Protein AF-A0AAD3HIZ0-F1 (afdb_monomer_lite)

Secondary structure (DSSP, 8-state):
------------S----HHHHHHHHH---EEEEEEEETTEEEEEEEEEPP---TTS--SSS-SSGGGTTTEEEE--TT--S-EEEETTEEEEEE-TT-S-HHHHHHHHHHHHHTTTSTTS--TTHHHH---TTHHHHHHTT----------

Radius of gyration: 23.03 Å; chains: 1; bounding box: 46×40×64 Å

Organism: NCBI:txid47775

pLDDT: mean 82.26, std 17.82, range [30.34, 98.25]

Foldseek 3Di:
DDPPPPDPPPPPDDPDDPVNVVCVQQDWDWDFDFDDDPNDTDTHDTDIDDGDCVVPDDPPPDPPCCVVFVKDWDDDPPQPFIKIDGPVDPPDIDTPPSDDPVRVVVVVCCVLAPCLAPPHDDPCCVPPNGDHPNVVCVVVVHDDPPPPPDD

InterPro domains:
  IPR004574 Alkylated DNA repair protein AlkB [PTHR16557] (11-146)

Sequence (151 aa):
MDYTKEVDAEDGVHARTAFRDAEKKYQLHRERKMKMKGGKLRPGKMITRPTDMSDVLDIQSTSDVAMRVGLTRHDVQGYEGPVYTFAAHPGLVFLPGALSSTQQQQLTAASLVDFPNPPARTNHELQYGPLPGLWRAAQAGLKLNWDRRDD

Structure (mmCIF, N/CA/C/O backbone):
data_AF-A0AAD3HIZ0-F1
#
_entry.id   AF-A0AAD3HIZ0-F1
#
loop_
_atom_site.group_PDB
_atom_site.id
_atom_site.type_symbol
_atom_site.label_atom_id
_atom_site.label_alt_id
_atom_site.label_comp_id
_atom_site.label_asym_id
_atom_site.label_entity_id
_atom_site.label_seq_id
_atom_site.pdbx_PDB_ins_code
_atom_site.Cartn_x
_atom_site.Cartn_y
_atom_site.Cartn_z
_atom_site.occupancy
_atom_site.B_iso_or_equiv
_atom_site.auth_seq_id
_atom_site.auth_comp_id
_atom_site.auth_asym_id
_atom_site.auth_atom_id
_atom_site.pdbx_PDB_model_num
ATOM 1 N N . MET A 1 1 ? 18.185 18.472 33.084 1.00 33.09 1 MET A N 1
ATOM 2 C CA . MET A 1 1 ? 18.477 17.029 33.183 1.00 33.09 1 MET A CA 1
ATOM 3 C C . MET A 1 1 ? 17.740 16.375 32.031 1.00 33.09 1 MET A C 1
ATOM 5 O O . MET A 1 1 ? 16.557 16.077 32.150 1.00 33.09 1 MET A O 1
ATOM 9 N N . ASP A 1 2 ? 18.398 16.322 30.877 1.00 32.06 2 ASP A N 1
ATOM 10 C CA . ASP A 1 2 ? 17.862 15.661 29.692 1.00 32.06 2 ASP A CA 1
ATOM 11 C C . ASP A 1 2 ? 17.978 14.156 29.902 1.00 32.06 2 ASP A C 1
ATOM 13 O O . ASP A 1 2 ? 19.071 13.608 29.996 1.00 32.06 2 ASP A O 1
ATOM 17 N N . TYR A 1 3 ? 16.831 13.502 30.045 1.00 30.34 3 TYR A N 1
ATOM 18 C CA . TYR A 1 3 ? 16.741 12.050 30.066 1.00 30.34 3 TYR A CA 1
ATOM 19 C C . TYR A 1 3 ? 16.655 11.596 28.606 1.00 30.34 3 TYR A C 1
ATOM 21 O O . TYR A 1 3 ? 15.572 11.372 28.062 1.00 30.34 3 TYR A O 1
ATOM 29 N N . THR A 1 4 ? 17.801 11.548 27.928 1.00 36.47 4 THR A N 1
ATOM 30 C CA . THR A 1 4 ? 17.942 10.787 26.686 1.00 36.47 4 THR A CA 1
ATOM 31 C C . THR A 1 4 ? 17.721 9.327 27.037 1.00 36.47 4 THR A C 1
ATOM 33 O O . THR A 1 4 ? 18.589 8.684 27.618 1.00 36.47 4 THR A O 1
ATOM 36 N N . LYS A 1 5 ? 16.520 8.827 26.735 1.00 35.22 5 LYS A N 1
ATOM 37 C CA . LYS A 1 5 ? 16.252 7.395 26.724 1.00 35.22 5 LYS A CA 1
ATOM 38 C C . LYS A 1 5 ? 17.230 6.784 25.724 1.00 35.22 5 LYS A C 1
ATOM 40 O O . LYS A 1 5 ? 17.200 7.149 24.547 1.00 35.22 5 LYS A O 1
ATOM 45 N N . GLU A 1 6 ? 18.122 5.956 26.249 1.00 32.97 6 GLU A N 1
ATOM 46 C CA . GLU A 1 6 ? 19.066 5.149 25.494 1.00 32.97 6 GLU A CA 1
ATOM 47 C C . GLU A 1 6 ? 18.328 4.497 24.326 1.00 32.97 6 GLU A C 1
ATOM 49 O O . GLU A 1 6 ? 17.239 3.939 24.473 1.00 32.97 6 GLU A O 1
ATOM 54 N N . VAL A 1 7 ? 18.898 4.691 23.142 1.00 39.88 7 VAL A N 1
ATOM 55 C CA . VAL A 1 7 ? 18.538 3.980 21.922 1.00 39.88 7 VAL A CA 1
ATOM 56 C C . VAL A 1 7 ? 18.632 2.500 22.260 1.00 39.88 7 VAL A C 1
ATOM 58 O O . VAL A 1 7 ? 19.702 2.060 22.675 1.00 39.88 7 VAL A O 1
ATOM 61 N N . ASP A 1 8 ? 17.520 1.776 22.136 1.00 37.22 8 ASP A N 1
ATOM 62 C CA . ASP A 1 8 ? 17.465 0.336 22.364 1.00 37.22 8 ASP A CA 1
ATOM 63 C C . ASP A 1 8 ? 18.572 -0.329 21.530 1.00 37.22 8 ASP A C 1
ATOM 65 O O . ASP A 1 8 ? 18.487 -0.445 20.305 1.00 37.22 8 ASP A O 1
ATOM 69 N N . ALA A 1 9 ? 19.657 -0.702 22.209 1.00 39.78 9 ALA A N 1
ATOM 70 C CA . ALA A 1 9 ? 20.773 -1.453 21.667 1.00 39.78 9 ALA A CA 1
ATOM 71 C C . ALA A 1 9 ? 20.366 -2.929 21.574 1.00 39.78 9 ALA A C 1
ATOM 73 O O . ALA A 1 9 ? 20.932 -3.792 22.233 1.00 39.78 9 ALA A O 1
ATOM 74 N N . GLU A 1 10 ? 19.365 -3.210 20.744 1.00 41.38 10 GLU A N 1
ATOM 75 C CA . GLU A 1 10 ? 19.062 -4.552 20.244 1.00 41.38 10 GLU A CA 1
ATOM 76 C C . GLU A 1 10 ? 19.517 -4.679 18.779 1.00 41.38 10 GLU A C 1
ATOM 78 O O . GLU A 1 10 ? 18.834 -5.245 17.929 1.00 41.38 10 GLU A O 1
ATOM 83 N N . ASP A 1 11 ? 20.717 -4.182 18.455 1.00 44.84 11 ASP A N 1
ATOM 84 C CA . ASP A 1 11 ? 21.452 -4.619 17.257 1.00 44.84 11 ASP A CA 1
ATOM 85 C C . ASP A 1 11 ? 22.060 -6.014 17.538 1.00 44.84 11 ASP A C 1
ATOM 87 O O . ASP A 1 11 ? 23.270 -6.231 17.588 1.00 44.84 11 ASP A O 1
ATOM 91 N N . GLY A 1 12 ? 21.178 -6.986 17.779 1.00 44.19 12 GLY A N 1
ATOM 92 C CA . GLY A 1 12 ? 21.514 -8.392 17.949 1.00 44.19 12 GLY A CA 1
ATOM 93 C C . GLY A 1 12 ? 21.763 -9.066 16.600 1.00 44.19 12 GLY A C 1
ATOM 94 O O . GLY A 1 12 ? 20.831 -9.356 15.857 1.00 44.19 12 GLY A O 1
ATOM 95 N N . VAL A 1 13 ? 23.041 -9.309 16.295 1.00 48.69 13 VAL A N 1
ATOM 96 C CA . VAL A 1 13 ? 23.580 -10.441 15.505 1.00 48.69 13 VAL A CA 1
ATOM 97 C C . VAL A 1 13 ? 22.790 -10.837 14.252 1.00 48.69 13 VAL A C 1
ATOM 99 O O . VAL A 1 13 ? 22.460 -11.996 14.012 1.00 48.69 13 VAL A O 1
ATOM 102 N N . HIS A 1 14 ? 22.545 -9.881 13.374 1.00 56.84 14 HIS A N 1
ATOM 103 C CA . HIS A 1 14 ? 22.177 -10.191 12.005 1.00 56.84 14 HIS A CA 1
ATOM 104 C C . HIS A 1 14 ? 22.976 -9.278 11.089 1.00 56.84 14 HIS A C 1
ATOM 106 O O . HIS A 1 14 ? 22.902 -8.056 11.220 1.00 56.84 14 HIS A O 1
ATOM 112 N N . ALA A 1 15 ? 23.762 -9.870 10.188 1.00 62.56 15 ALA A N 1
ATOM 113 C CA . ALA A 1 15 ? 24.567 -9.128 9.227 1.00 62.56 15 ALA A CA 1
ATOM 114 C C . ALA A 1 15 ? 23.712 -8.039 8.559 1.00 62.56 15 ALA A C 1
ATOM 116 O O . ALA A 1 15 ? 22.617 -8.321 8.062 1.00 62.56 15 ALA A O 1
ATOM 117 N N . ARG A 1 16 ? 24.184 -6.788 8.596 1.00 75.06 16 ARG A N 1
ATOM 118 C CA . ARG A 1 16 ? 23.508 -5.668 7.937 1.00 75.06 16 ARG A CA 1
ATOM 119 C C . ARG A 1 16 ? 23.487 -5.957 6.442 1.00 75.06 16 ARG A C 1
ATOM 121 O O . ARG A 1 16 ? 24.526 -5.957 5.790 1.00 75.06 16 ARG A O 1
ATOM 128 N N . THR A 1 17 ? 22.313 -6.294 5.925 1.00 91.38 17 THR A N 1
ATOM 129 C CA . THR A 1 17 ? 22.099 -6.469 4.491 1.00 91.38 17 THR A CA 1
ATOM 130 C C . THR A 1 17 ? 21.632 -5.147 3.903 1.00 91.38 17 THR A C 1
ATOM 132 O O . THR A 1 17 ? 20.936 -4.382 4.573 1.00 91.38 17 THR A O 1
ATOM 135 N N . ALA A 1 18 ? 21.932 -4.912 2.624 1.00 90.75 18 ALA A N 1
ATOM 136 C CA . ALA A 1 18 ? 21.404 -3.756 1.897 1.00 90.75 18 ALA A CA 1
ATOM 137 C C . ALA A 1 18 ? 19.868 -3.661 2.000 1.00 90.75 18 ALA A C 1
ATOM 139 O O . ALA A 1 18 ? 19.316 -2.568 2.093 1.00 90.75 18 ALA A O 1
ATOM 140 N N . PHE A 1 19 ? 19.181 -4.810 2.063 1.00 92.56 19 PHE A N 1
ATOM 141 C CA . PHE A 1 19 ? 17.739 -4.871 2.297 1.00 92.56 19 PHE A CA 1
ATOM 142 C C . PHE A 1 19 ? 17.341 -4.308 3.667 1.00 92.56 19 PHE A C 1
ATOM 144 O O . PHE A 1 19 ? 16.448 -3.472 3.737 1.00 92.56 19 PHE A O 1
ATOM 151 N N . ARG A 1 20 ? 18.010 -4.719 4.754 1.00 91.75 20 ARG A N 1
ATOM 152 C CA . ARG A 1 20 ? 17.709 -4.222 6.109 1.00 91.75 20 ARG A CA 1
ATOM 153 C C . ARG A 1 20 ? 17.994 -2.735 6.256 1.00 91.75 20 ARG A C 1
ATOM 155 O O . ARG A 1 20 ? 17.246 -2.040 6.935 1.00 91.75 20 ARG A O 1
ATOM 162 N N . ASP A 1 21 ? 19.062 -2.243 5.634 1.00 92.38 21 ASP A N 1
ATOM 163 C CA . ASP A 1 21 ? 19.355 -0.811 5.646 1.00 92.38 21 ASP A CA 1
ATOM 164 C C . ASP A 1 21 ? 18.271 -0.020 4.885 1.00 92.38 21 ASP A C 1
ATOM 166 O O . ASP A 1 21 ? 17.823 1.017 5.374 1.00 92.38 21 ASP A O 1
ATOM 170 N N . ALA A 1 22 ? 17.780 -0.533 3.747 1.00 93.00 22 ALA A N 1
ATOM 171 C CA . AL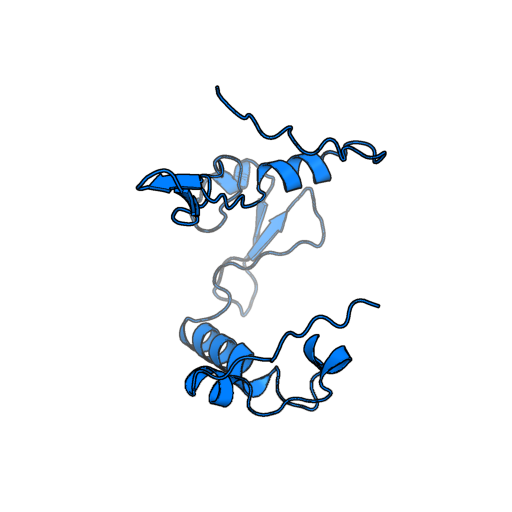A A 1 22 ? 16.664 0.070 3.013 1.00 93.00 22 ALA A CA 1
ATOM 172 C C . ALA A 1 22 ? 15.338 0.014 3.797 1.00 93.00 22 ALA A C 1
ATOM 174 O O . ALA A 1 22 ? 14.641 1.022 3.891 1.00 93.00 22 ALA A O 1
ATOM 175 N N . GLU A 1 23 ? 15.008 -1.127 4.407 1.00 92.81 23 GLU A N 1
ATOM 176 C CA . GLU A 1 23 ? 13.833 -1.284 5.273 1.00 92.81 23 GLU A CA 1
ATOM 177 C C . GLU A 1 23 ? 13.866 -0.276 6.431 1.00 92.81 23 GLU A C 1
ATOM 179 O O . GLU A 1 23 ? 12.910 0.480 6.612 1.00 92.81 23 GLU A O 1
ATOM 184 N N . LYS A 1 24 ? 14.990 -0.198 7.163 1.00 90.88 24 LYS A N 1
ATOM 185 C CA . LYS A 1 24 ? 15.177 0.768 8.258 1.00 90.88 24 LYS A CA 1
ATOM 186 C C . LYS A 1 24 ? 15.064 2.215 7.763 1.00 90.88 24 LYS A C 1
ATOM 188 O O . LYS A 1 24 ? 14.449 3.031 8.442 1.00 90.88 24 LYS A O 1
ATOM 193 N N . LYS A 1 25 ? 15.620 2.546 6.588 1.00 92.56 25 LYS A N 1
ATOM 194 C CA . LYS A 1 25 ? 15.555 3.901 6.007 1.00 92.56 25 LYS A CA 1
ATOM 195 C C . LYS A 1 25 ? 14.116 4.372 5.778 1.00 92.56 25 LYS A C 1
ATOM 197 O O . LYS A 1 25 ? 13.815 5.531 6.058 1.00 92.56 25 LYS A O 1
ATOM 202 N N . TYR A 1 26 ? 13.242 3.497 5.281 1.00 94.12 26 TYR A N 1
ATOM 203 C CA . TYR A 1 26 ? 11.863 3.856 4.925 1.00 94.12 26 TYR A CA 1
ATOM 204 C C . TYR A 1 26 ? 10.826 3.507 6.004 1.00 94.12 26 TYR A C 1
ATOM 206 O O . TYR A 1 26 ? 9.630 3.734 5.808 1.00 94.12 26 TYR A O 1
ATOM 214 N N . GLN A 1 27 ? 11.255 2.985 7.157 1.00 92.56 27 GLN A N 1
ATOM 215 C CA . GLN A 1 27 ? 10.355 2.634 8.248 1.00 92.56 27 GLN A CA 1
ATOM 216 C C . GLN A 1 27 ? 9.640 3.873 8.812 1.00 92.56 27 GLN A C 1
ATOM 218 O O . GLN A 1 27 ? 10.232 4.923 9.076 1.00 92.56 27 GLN A O 1
ATOM 223 N N . LEU A 1 28 ? 8.330 3.746 9.036 1.00 92.38 28 LEU A N 1
ATOM 224 C CA . LEU A 1 28 ? 7.526 4.821 9.606 1.00 92.38 28 LEU A CA 1
ATOM 225 C C . LEU A 1 28 ? 7.692 4.875 11.129 1.00 92.38 28 LEU A C 1
ATOM 227 O O . LEU A 1 28 ? 7.162 4.032 11.856 1.00 92.38 28 LEU A O 1
ATOM 231 N N . HIS A 1 29 ? 8.362 5.910 11.634 1.00 88.69 29 HIS A N 1
ATOM 232 C CA . HIS A 1 29 ? 8.535 6.099 13.075 1.00 88.69 29 HIS A CA 1
ATOM 233 C C . HIS A 1 29 ? 7.454 7.009 13.659 1.00 88.69 29 HIS A C 1
ATOM 235 O O . HIS A 1 29 ? 7.284 8.159 13.247 1.00 88.69 29 HIS A O 1
ATOM 241 N N . ARG A 1 30 ? 6.738 6.508 14.670 1.00 89.88 30 ARG A N 1
ATOM 242 C CA . ARG A 1 30 ? 5.760 7.286 15.440 1.00 89.88 30 ARG A CA 1
ATOM 243 C C . ARG A 1 30 ? 6.265 7.473 16.859 1.00 89.88 30 ARG A C 1
ATOM 245 O O . ARG A 1 30 ? 6.489 6.505 17.576 1.00 89.88 30 ARG A O 1
ATOM 252 N N . GLU A 1 31 ? 6.402 8.723 17.275 1.00 89.38 31 GLU A N 1
ATOM 253 C CA . GLU A 1 31 ? 6.917 9.094 18.589 1.00 89.38 31 GLU A CA 1
ATOM 254 C C . GLU A 1 31 ? 5.871 9.875 19.388 1.00 89.38 31 GLU A C 1
ATOM 256 O O . GLU A 1 31 ? 5.102 10.681 18.859 1.00 89.38 31 GLU A O 1
ATOM 261 N N . ARG A 1 32 ? 5.831 9.644 20.701 1.00 87.50 32 ARG A N 1
ATOM 262 C CA . ARG A 1 32 ? 5.082 10.487 21.636 1.00 87.50 32 ARG A CA 1
ATOM 263 C C . ARG A 1 32 ? 6.073 11.343 22.400 1.00 87.50 32 ARG A C 1
ATOM 265 O O . ARG A 1 32 ? 6.804 10.842 23.247 1.00 87.50 32 ARG A O 1
ATOM 272 N N . LYS A 1 33 ? 6.059 12.651 22.145 1.00 82.25 33 LYS A N 1
ATOM 273 C CA . LYS A 1 33 ? 6.814 13.594 22.975 1.00 82.25 33 LYS A CA 1
ATOM 274 C C . LYS A 1 33 ? 6.116 13.719 24.322 1.00 82.25 33 LYS A C 1
ATOM 276 O O . LYS A 1 33 ? 4.985 14.204 24.393 1.00 82.25 33 LYS A O 1
ATOM 281 N N . MET A 1 34 ? 6.769 13.257 25.380 1.00 85.69 34 MET A N 1
ATOM 282 C CA . MET A 1 34 ? 6.288 13.459 26.742 1.00 85.69 34 MET A CA 1
ATOM 283 C C . MET A 1 34 ? 6.390 14.948 27.083 1.00 85.69 34 MET A C 1
ATOM 285 O O . MET A 1 34 ? 7.379 15.601 26.761 1.00 85.69 34 MET A O 1
ATOM 289 N N . LYS A 1 35 ? 5.349 15.507 27.699 1.00 80.94 35 LYS A N 1
ATOM 290 C CA . LYS A 1 35 ? 5.309 16.912 28.114 1.00 80.94 35 LYS A CA 1
ATOM 291 C C . LYS A 1 35 ? 5.032 16.987 29.608 1.00 80.94 35 LYS A C 1
ATOM 293 O O . LYS A 1 35 ? 4.097 16.358 30.100 1.00 80.94 35 LYS A O 1
ATOM 298 N N . MET A 1 36 ? 5.813 17.785 30.324 1.00 82.44 36 MET A N 1
ATOM 299 C CA . MET A 1 36 ? 5.491 18.174 31.696 1.00 82.44 36 MET A CA 1
ATOM 300 C C . MET A 1 36 ? 4.301 19.139 31.672 1.00 82.44 36 MET A C 1
ATOM 302 O O . MET A 1 36 ? 4.365 20.192 31.041 1.00 82.44 36 MET A O 1
ATOM 306 N N . LYS A 1 37 ? 3.204 18.790 32.352 1.00 76.62 37 LYS A N 1
ATOM 307 C CA . LYS A 1 37 ? 2.071 19.698 32.584 1.00 76.62 37 LYS A CA 1
ATOM 308 C C . LYS A 1 37 ? 1.666 19.618 34.052 1.00 76.62 37 LYS A C 1
ATOM 310 O O . LYS A 1 37 ? 1.165 18.586 34.495 1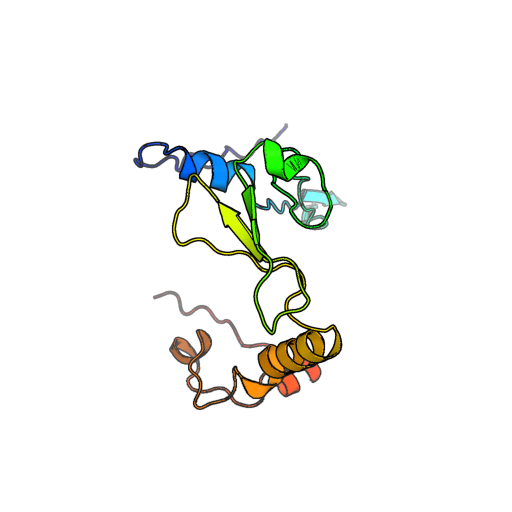.00 76.62 37 LYS A O 1
ATOM 315 N N . GLY A 1 38 ? 1.892 20.705 34.792 1.00 79.62 38 GLY A N 1
ATOM 316 C CA . GLY A 1 38 ? 1.604 20.781 36.229 1.00 79.62 38 GLY A CA 1
ATOM 317 C C . GLY A 1 38 ? 2.432 19.797 37.063 1.00 79.62 38 GLY A C 1
ATOM 318 O O . GLY A 1 38 ? 1.872 19.083 37.886 1.00 79.62 38 GLY A O 1
ATOM 319 N N . GLY A 1 39 ? 3.734 19.675 36.779 1.00 87.06 39 GLY A N 1
ATOM 320 C CA . GLY A 1 39 ? 4.655 18.788 37.510 1.00 87.06 39 GLY A CA 1
ATOM 321 C C . GLY A 1 39 ? 4.494 17.287 37.235 1.00 87.06 39 GLY A C 1
ATOM 322 O O . GLY A 1 39 ? 5.261 16.489 37.760 1.00 87.06 39 GLY A O 1
ATOM 323 N N . LYS A 1 40 ? 3.525 16.884 36.401 1.00 85.75 40 LYS A N 1
ATOM 324 C CA . LYS A 1 40 ? 3.339 15.491 35.973 1.00 85.75 40 LYS A CA 1
ATOM 325 C C . LYS A 1 40 ? 3.718 15.321 34.509 1.00 85.75 40 LYS A C 1
ATOM 327 O O . LYS A 1 40 ? 3.304 16.110 33.652 1.00 85.75 40 LYS A O 1
ATOM 332 N N . LEU A 1 41 ? 4.460 14.255 34.223 1.00 85.06 41 LEU A N 1
ATOM 333 C CA . LEU A 1 41 ? 4.781 13.844 32.865 1.00 85.06 41 LEU A CA 1
ATOM 334 C C . LEU A 1 41 ? 3.516 13.285 32.206 1.00 85.06 41 LEU A C 1
ATOM 336 O O . LEU A 1 41 ? 2.923 12.325 32.694 1.00 85.06 41 LEU A O 1
ATOM 340 N N . ARG A 1 42 ? 3.072 13.903 31.112 1.00 83.19 42 ARG A N 1
ATOM 341 C CA . ARG A 1 42 ? 1.920 13.442 30.335 1.00 83.19 42 ARG A CA 1
ATOM 342 C C . ARG A 1 42 ? 2.350 13.092 28.914 1.00 83.19 42 ARG A C 1
ATOM 344 O O . ARG A 1 42 ? 3.141 13.834 28.324 1.00 83.19 42 ARG A O 1
ATOM 351 N N . PRO A 1 43 ? 1.817 12.010 28.329 1.00 81.12 43 PRO A N 1
ATOM 352 C CA . PRO A 1 43 ? 2.056 11.709 26.928 1.00 81.12 43 PRO A CA 1
ATOM 353 C C . PRO A 1 43 ? 1.441 12.804 26.056 1.00 81.12 43 PRO A C 1
ATOM 355 O O . PRO A 1 43 ? 0.253 13.109 26.156 1.00 81.12 43 PRO A O 1
ATOM 358 N N . GLY A 1 44 ? 2.268 13.425 25.218 1.00 83.56 44 GLY A N 1
ATOM 359 C CA . GLY A 1 44 ? 1.802 14.340 24.187 1.00 83.56 44 GLY A CA 1
ATOM 360 C C . GLY A 1 44 ? 1.155 13.604 23.013 1.00 83.56 44 GLY A C 1
ATOM 361 O O . GLY A 1 44 ? 1.021 12.378 22.998 1.00 83.56 44 GLY A O 1
ATOM 362 N N . LYS A 1 45 ? 0.767 14.380 21.995 1.00 85.69 45 LYS A N 1
ATOM 363 C CA . LYS A 1 45 ? 0.247 13.840 20.736 1.00 85.69 45 LYS A CA 1
ATOM 364 C C . LYS A 1 45 ? 1.295 12.920 20.105 1.00 85.69 45 LYS A C 1
ATOM 366 O O . LYS A 1 45 ? 2.484 13.233 20.109 1.00 85.69 45 LYS A O 1
ATOM 371 N N . MET A 1 46 ? 0.834 11.802 19.557 1.00 87.94 46 MET A N 1
ATOM 372 C CA . MET A 1 46 ? 1.658 10.937 18.723 1.00 87.94 46 MET A CA 1
ATOM 373 C C . MET A 1 46 ? 1.946 11.654 17.402 1.00 87.94 46 MET A C 1
ATOM 375 O O . MET A 1 46 ? 1.016 12.072 16.710 1.00 87.94 46 MET A O 1
ATOM 379 N N . ILE A 1 47 ? 3.224 11.826 17.090 1.00 89.44 47 ILE A N 1
ATOM 380 C CA . ILE A 1 47 ? 3.718 12.507 15.896 1.00 89.44 47 ILE A CA 1
ATOM 381 C C . ILE A 1 47 ? 4.431 11.466 15.042 1.00 89.44 47 ILE A C 1
ATOM 383 O O . ILE A 1 47 ? 5.173 10.633 15.556 1.00 89.44 47 ILE A O 1
ATOM 387 N N . THR A 1 48 ? 4.182 11.507 13.742 1.00 91.31 48 THR A N 1
ATOM 388 C CA . THR A 1 48 ? 4.923 10.713 12.766 1.00 91.31 48 THR A CA 1
ATOM 389 C C . THR A 1 48 ? 6.154 11.505 12.351 1.00 91.31 48 THR A C 1
ATOM 391 O O . THR A 1 48 ? 6.028 12.660 11.939 1.00 91.31 48 THR A O 1
ATOM 394 N N . ARG A 1 49 ? 7.337 10.913 12.500 1.00 89.81 49 ARG A N 1
ATOM 395 C CA . ARG A 1 49 ? 8.584 11.504 12.017 1.00 89.81 49 ARG A CA 1
ATOM 396 C C . ARG A 1 49 ? 8.544 11.552 10.482 1.00 89.81 49 ARG A C 1
ATOM 398 O O . ARG A 1 49 ? 8.138 10.557 9.886 1.00 89.81 49 ARG A O 1
ATOM 405 N N . PRO A 1 50 ? 8.940 12.665 9.844 1.00 90.75 50 PRO A N 1
ATOM 406 C CA . PRO A 1 50 ? 9.095 12.700 8.396 1.00 90.75 50 PRO A CA 1
ATOM 407 C C . PRO A 1 50 ? 10.128 11.666 7.935 1.00 90.75 50 PRO A C 1
ATOM 409 O O . PRO A 1 50 ? 11.198 11.562 8.535 1.00 90.75 50 PRO A O 1
ATOM 412 N N . THR A 1 51 ? 9.805 10.935 6.872 1.00 92.94 51 THR A N 1
ATOM 413 C CA . THR A 1 51 ? 10.702 9.977 6.217 1.00 92.94 51 THR A CA 1
ATOM 414 C C . THR A 1 51 ? 11.068 10.533 4.849 1.00 92.94 51 THR A C 1
ATOM 416 O O . THR A 1 51 ? 10.191 10.997 4.118 1.00 92.94 51 THR A O 1
ATOM 419 N N . ASP A 1 52 ? 12.356 10.510 4.513 1.00 90.94 52 ASP A N 1
ATOM 420 C CA . ASP A 1 52 ? 12.823 10.913 3.191 1.00 90.94 52 ASP A CA 1
ATOM 421 C C . ASP A 1 52 ? 12.444 9.848 2.150 1.00 90.94 52 ASP A C 1
ATOM 423 O O . ASP A 1 52 ? 12.793 8.676 2.289 1.00 90.94 52 ASP A O 1
ATOM 427 N N . MET A 1 53 ? 11.708 10.269 1.122 1.00 91.38 53 MET A N 1
ATOM 428 C CA . MET A 1 53 ? 11.232 9.426 0.021 1.00 91.38 53 MET A CA 1
ATOM 429 C C . MET A 1 53 ? 11.838 9.843 -1.326 1.00 91.38 53 MET A C 1
ATOM 431 O O . MET A 1 53 ? 11.365 9.398 -2.364 1.00 91.38 53 MET A O 1
ATOM 435 N N . SER A 1 54 ? 12.863 10.700 -1.332 1.00 89.25 54 SER A N 1
ATOM 436 C CA . SER A 1 54 ? 13.485 11.222 -2.561 1.00 89.25 54 SER A CA 1
ATOM 437 C C . SER A 1 54 ? 14.058 10.134 -3.477 1.00 89.25 54 SER A C 1
ATOM 439 O O . SER A 1 54 ? 14.021 10.275 -4.697 1.00 89.25 54 SER A O 1
ATOM 441 N N . ASP A 1 55 ? 14.523 9.030 -2.892 1.00 88.00 55 ASP A N 1
ATOM 442 C CA . ASP A 1 55 ? 15.048 7.865 -3.613 1.00 88.00 55 ASP A CA 1
ATOM 443 C C . ASP A 1 55 ? 13.963 6.830 -3.978 1.00 88.00 55 ASP A C 1
ATOM 445 O O . ASP A 1 55 ? 14.268 5.796 -4.577 1.00 88.00 55 ASP A O 1
ATOM 449 N N . VAL A 1 56 ? 12.698 7.057 -3.599 1.00 88.62 56 VAL A N 1
ATOM 450 C CA . VAL A 1 56 ? 11.592 6.157 -3.946 1.00 88.62 56 VAL A CA 1
ATOM 451 C C . VAL A 1 56 ? 11.207 6.374 -5.402 1.00 88.62 56 VAL A C 1
ATOM 453 O O . VAL A 1 56 ? 10.910 7.484 -5.840 1.00 88.62 56 VAL A O 1
ATOM 456 N N . LEU A 1 57 ? 11.179 5.278 -6.153 1.00 86.25 57 LEU A N 1
ATOM 457 C CA . LEU A 1 57 ? 10.716 5.273 -7.529 1.00 86.25 57 LEU A CA 1
ATOM 458 C C . LEU A 1 57 ? 9.197 5.487 -7.583 1.00 86.25 57 LEU A C 1
ATOM 460 O O . LEU A 1 57 ? 8.432 4.602 -7.202 1.00 86.25 57 LEU A O 1
ATOM 464 N N . ASP A 1 58 ? 8.771 6.626 -8.125 1.00 85.62 58 ASP A N 1
ATOM 465 C CA . ASP A 1 58 ? 7.372 6.895 -8.449 1.00 85.62 58 ASP A CA 1
ATOM 466 C C . ASP A 1 58 ? 7.121 6.760 -9.959 1.00 85.62 58 ASP A C 1
ATOM 468 O O . ASP A 1 58 ? 7.500 7.602 -10.774 1.00 85.62 58 ASP A O 1
ATOM 472 N N . ILE A 1 59 ? 6.467 5.658 -10.320 1.00 81.69 59 ILE A N 1
ATOM 473 C CA . ILE A 1 59 ? 6.186 5.263 -11.706 1.00 81.69 59 ILE A CA 1
ATOM 474 C C . ILE A 1 59 ? 4.988 6.042 -12.276 1.00 81.69 59 ILE A C 1
ATOM 476 O O . ILE A 1 59 ? 4.819 6.105 -13.491 1.00 81.69 59 ILE A O 1
ATOM 480 N N . GLN A 1 60 ? 4.151 6.654 -11.429 1.00 76.94 60 GLN A N 1
ATOM 481 C CA . GLN A 1 60 ? 2.973 7.399 -11.885 1.00 76.94 60 GLN A CA 1
ATOM 482 C C . GLN A 1 60 ? 3.305 8.830 -12.316 1.00 76.94 60 GLN A C 1
ATOM 484 O O . GLN A 1 60 ? 2.596 9.393 -13.148 1.00 76.94 60 GLN A O 1
ATOM 489 N N . SER A 1 61 ? 4.361 9.426 -11.759 1.00 67.75 61 SER A N 1
ATOM 490 C CA . SER A 1 61 ? 4.643 10.858 -11.908 1.00 67.75 61 SER A CA 1
ATOM 491 C C . SER A 1 61 ? 5.654 11.215 -12.994 1.00 67.75 61 SER A C 1
ATOM 493 O O . SER A 1 61 ? 5.875 12.403 -13.228 1.00 67.75 61 SER A O 1
ATOM 495 N N . THR A 1 62 ? 6.279 10.249 -13.678 1.00 58.03 62 THR A N 1
ATOM 496 C CA . THR A 1 62 ? 7.423 10.573 -14.543 1.00 58.03 62 THR A CA 1
ATOM 497 C C . THR A 1 62 ? 7.509 9.786 -15.851 1.00 58.03 62 THR A C 1
ATOM 499 O O . THR A 1 62 ? 7.578 8.560 -15.882 1.00 58.03 62 THR A O 1
ATOM 502 N N . SER A 1 63 ? 7.615 10.533 -16.956 1.00 55.69 63 SER A N 1
ATOM 503 C CA . SER A 1 63 ? 8.120 10.051 -18.250 1.00 55.69 63 SER A CA 1
ATOM 504 C C . SER A 1 63 ? 9.623 9.744 -18.211 1.00 55.69 63 SER A C 1
ATOM 506 O O . SER A 1 63 ? 10.097 8.896 -18.961 1.00 55.69 63 SER A O 1
ATOM 508 N N . ASP A 1 64 ? 10.366 10.401 -17.313 1.00 55.84 64 ASP A N 1
ATOM 509 C CA . ASP A 1 64 ? 11.832 10.485 -17.392 1.00 55.84 64 ASP A CA 1
ATOM 510 C C . ASP A 1 64 ? 12.563 9.479 -16.486 1.00 55.84 64 ASP A C 1
ATOM 512 O O . ASP A 1 64 ? 13.722 9.138 -16.730 1.00 55.84 64 ASP A O 1
ATOM 516 N N . VAL A 1 65 ? 11.902 8.945 -15.451 1.00 54.97 65 VAL A N 1
ATOM 517 C CA . VAL A 1 65 ? 12.531 7.987 -14.520 1.00 54.97 65 VAL A CA 1
ATOM 518 C C . VAL A 1 65 ? 12.659 6.592 -15.135 1.00 54.97 65 VAL A C 1
ATOM 520 O O . VAL A 1 65 ? 13.518 5.812 -14.718 1.00 54.97 65 VAL A O 1
ATOM 523 N N . ALA A 1 66 ? 11.907 6.308 -16.205 1.00 56.69 66 ALA A N 1
ATOM 524 C CA . ALA A 1 66 ? 12.024 5.063 -16.957 1.00 56.69 66 ALA A CA 1
ATOM 525 C C . ALA A 1 66 ? 13.471 4.778 -17.412 1.00 56.69 66 ALA A C 1
ATOM 527 O O . ALA A 1 66 ? 13.913 3.628 -17.376 1.00 56.69 66 ALA A O 1
ATOM 528 N N . MET A 1 67 ? 14.248 5.827 -17.727 1.00 56.06 67 MET A N 1
ATOM 529 C CA . MET A 1 67 ? 15.654 5.691 -18.124 1.00 56.06 67 MET A CA 1
ATOM 530 C C . MET A 1 67 ? 16.606 5.357 -16.965 1.00 56.06 67 MET A C 1
ATOM 532 O O . MET A 1 67 ? 17.653 4.761 -17.201 1.00 56.06 67 MET A O 1
ATOM 536 N N . ARG A 1 68 ? 16.284 5.721 -15.714 1.00 59.44 68 ARG A N 1
ATOM 537 C CA . ARG A 1 68 ? 17.221 5.590 -14.579 1.00 59.44 68 ARG A CA 1
ATOM 538 C C . ARG A 1 68 ? 17.298 4.181 -13.995 1.00 59.44 68 ARG A C 1
ATOM 540 O O . ARG A 1 68 ? 18.313 3.837 -13.402 1.00 59.44 68 ARG A O 1
ATOM 547 N N . VAL A 1 69 ? 16.242 3.381 -14.141 1.00 67.56 69 VAL A N 1
ATOM 548 C CA . VAL A 1 69 ? 16.103 2.085 -13.439 1.00 67.56 69 VAL A CA 1
ATOM 549 C C . VAL A 1 69 ? 15.900 0.919 -14.423 1.00 67.56 69 VAL A C 1
ATOM 551 O O . VAL A 1 69 ? 15.563 -0.197 -14.036 1.00 67.56 69 VAL A O 1
ATOM 554 N N . GLY A 1 70 ? 16.120 1.154 -15.723 1.00 82.75 70 GLY A N 1
ATOM 555 C CA . GLY A 1 70 ? 15.925 0.130 -16.752 1.00 82.75 70 GLY A CA 1
ATOM 556 C C . GLY A 1 70 ? 14.474 -0.352 -16.825 1.00 82.75 70 GLY A C 1
ATOM 557 O O . GLY A 1 70 ? 14.230 -1.552 -16.977 1.00 82.75 70 GLY A O 1
ATOM 558 N N . LEU A 1 71 ? 13.510 0.564 -16.663 1.00 87.81 71 LEU A N 1
ATOM 559 C CA . LEU A 1 71 ? 12.101 0.236 -16.853 1.00 87.81 71 LEU A CA 1
ATOM 560 C C . LEU A 1 71 ? 11.809 0.161 -18.345 1.00 87.81 71 LEU A C 1
ATOM 562 O O . LEU A 1 71 ? 12.173 1.046 -19.115 1.00 87.81 71 LEU A O 1
ATOM 566 N N . THR A 1 72 ? 11.084 -0.877 -18.737 1.00 89.19 72 THR A N 1
ATOM 567 C CA . THR A 1 72 ? 10.529 -0.999 -20.085 1.00 89.19 72 THR A CA 1
ATOM 568 C C . THR A 1 72 ? 9.022 -0.898 -19.988 1.00 89.19 72 THR A C 1
ATOM 570 O O . THR A 1 72 ? 8.408 -1.650 -19.230 1.00 89.19 72 THR A O 1
ATOM 573 N N . ARG A 1 73 ? 8.434 0.042 -20.731 1.00 89.31 73 ARG A N 1
ATOM 574 C CA . ARG A 1 73 ? 6.985 0.124 -20.906 1.00 89.31 73 ARG A CA 1
ATOM 575 C C . ARG A 1 73 ? 6.557 -0.842 -22.009 1.00 89.31 73 ARG A C 1
ATOM 577 O O . ARG A 1 73 ? 7.202 -0.904 -23.051 1.00 89.31 73 ARG A O 1
ATOM 584 N N . HIS A 1 74 ? 5.453 -1.534 -21.778 1.00 89.75 74 HIS A N 1
ATOM 585 C CA . HIS A 1 74 ? 4.815 -2.453 -22.709 1.00 89.75 74 HIS A CA 1
ATOM 586 C C . HIS A 1 74 ? 3.387 -2.003 -22.978 1.00 89.75 74 HIS A C 1
ATOM 588 O O . HIS A 1 74 ? 2.688 -1.560 -22.062 1.00 89.75 74 HIS A O 1
ATOM 594 N N . ASP A 1 75 ? 2.959 -2.187 -24.221 1.00 89.94 75 ASP A N 1
ATOM 595 C CA . ASP A 1 75 ? 1.559 -2.101 -24.610 1.00 89.94 75 ASP A CA 1
ATOM 596 C C . ASP A 1 75 ? 1.011 -3.530 -24.701 1.00 89.94 75 ASP A C 1
ATOM 598 O O . ASP A 1 75 ? 1.534 -4.368 -25.440 1.00 89.94 75 ASP A O 1
ATOM 602 N N . VAL A 1 76 ? -0.010 -3.835 -23.900 1.00 91.88 76 VAL A N 1
ATOM 603 C CA . VAL A 1 76 ? -0.570 -5.187 -23.778 1.00 91.88 76 VAL A CA 1
ATOM 604 C C . VAL A 1 76 ? -1.958 -5.216 -24.400 1.00 91.88 76 VAL A C 1
ATOM 606 O O . VAL A 1 76 ? -2.833 -4.432 -24.040 1.00 91.88 76 VAL A O 1
ATOM 609 N N . GLN A 1 77 ? -2.179 -6.141 -25.335 1.00 92.38 77 GLN A N 1
ATOM 610 C CA . GLN A 1 77 ? -3.468 -6.282 -26.006 1.00 92.38 77 GLN A CA 1
ATOM 611 C C . GLN A 1 77 ? -4.589 -6.553 -24.989 1.00 92.38 77 GLN A C 1
ATOM 613 O O . GLN A 1 77 ? -4.504 -7.485 -24.193 1.00 92.38 77 GLN A O 1
ATOM 618 N N . GLY A 1 78 ? -5.656 -5.751 -25.040 1.00 89.81 78 GLY A N 1
ATOM 619 C CA . GLY A 1 78 ? -6.804 -5.878 -24.135 1.00 89.81 78 GLY A CA 1
ATOM 620 C C . GLY A 1 78 ? -6.641 -5.174 -22.783 1.00 89.81 78 GLY A C 1
ATOM 621 O O . GLY A 1 78 ? -7.523 -5.300 -21.938 1.00 89.81 78 GLY A O 1
ATOM 622 N N . TYR A 1 79 ? -5.557 -4.422 -22.577 1.00 89.94 79 TYR A N 1
ATOM 623 C CA . TYR A 1 79 ? -5.363 -3.581 -21.401 1.00 89.94 79 TYR A CA 1
ATOM 624 C C . TYR A 1 79 ? -5.026 -2.150 -21.826 1.00 89.94 79 TYR A C 1
ATOM 626 O O . TYR A 1 79 ? -4.075 -1.914 -22.563 1.00 89.94 79 TYR A O 1
ATOM 634 N N . GLU A 1 80 ? -5.826 -1.189 -21.367 1.00 86.69 80 GLU A N 1
ATOM 635 C CA . GLU A 1 80 ? -5.703 0.218 -21.777 1.00 86.69 80 GLU A CA 1
ATOM 636 C C . GLU A 1 80 ? -4.664 1.003 -20.953 1.00 86.69 80 GLU A C 1
ATOM 638 O O . GLU A 1 80 ? -4.289 2.116 -21.319 1.00 86.69 80 GLU A O 1
ATOM 643 N N . GLY A 1 81 ? -4.185 0.441 -19.838 1.00 86.69 81 GLY A N 1
ATOM 644 C CA . GLY A 1 81 ? -3.196 1.083 -18.973 1.00 86.69 81 GLY A CA 1
ATOM 645 C C . GLY A 1 81 ? -1.747 0.788 -19.379 1.00 86.69 81 GLY A C 1
ATOM 646 O O . GLY A 1 81 ? -1.473 -0.143 -20.139 1.00 86.69 81 GLY A O 1
ATOM 647 N N . PRO A 1 82 ? -0.771 1.536 -18.841 1.00 88.12 82 PRO A N 1
ATOM 648 C CA . PRO A 1 82 ? 0.632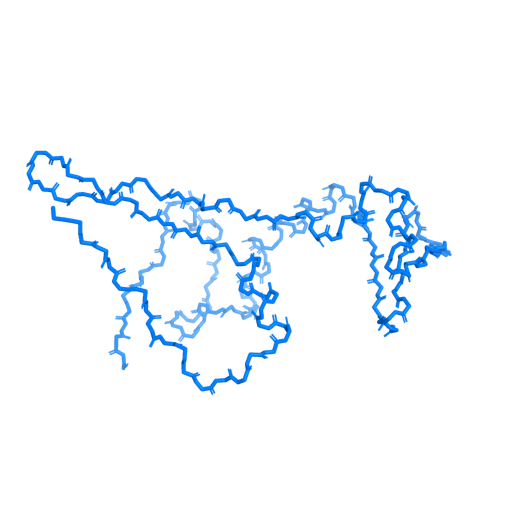 1.223 -19.068 1.00 88.12 82 PRO A CA 1
ATOM 649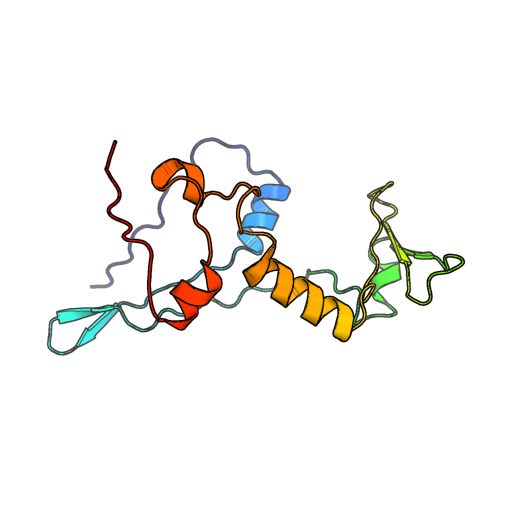 C C . PRO A 1 82 ? 1.049 -0.015 -18.255 1.00 88.12 82 PRO A C 1
ATOM 651 O O . PRO A 1 82 ? 0.588 -0.226 -17.131 1.00 88.12 82 PRO A O 1
ATOM 654 N N . VAL A 1 83 ? 1.948 -0.825 -18.813 1.00 91.75 83 VAL A N 1
ATOM 655 C CA . VAL A 1 83 ? 2.557 -1.982 -18.139 1.00 91.75 83 VAL A CA 1
ATOM 656 C C . VAL A 1 83 ? 4.065 -1.792 -18.120 1.00 91.75 83 VAL A C 1
ATOM 658 O O . VAL A 1 83 ? 4.648 -1.434 -19.137 1.00 91.75 83 VAL A O 1
ATOM 661 N N . TYR A 1 84 ? 4.710 -2.031 -16.983 1.00 91.19 84 TYR A N 1
ATOM 662 C CA . TYR A 1 84 ? 6.150 -1.844 -16.822 1.00 91.19 84 TYR A CA 1
ATOM 663 C C . TYR A 1 84 ? 6.835 -3.128 -16.362 1.00 91.19 84 TYR A C 1
ATOM 665 O O . TYR A 1 84 ? 6.318 -3.839 -15.501 1.00 91.19 84 TYR A O 1
ATOM 673 N N . THR A 1 85 ? 8.027 -3.391 -16.894 1.00 92.62 85 THR A N 1
ATOM 674 C CA . THR A 1 85 ? 8.955 -4.421 -16.397 1.00 92.62 85 THR A CA 1
ATOM 675 C C . THR A 1 85 ? 10.294 -3.801 -16.030 1.00 92.62 85 THR A C 1
ATOM 677 O O . THR A 1 85 ? 10.646 -2.734 -16.533 1.00 92.62 85 THR A O 1
ATOM 680 N N . PHE A 1 86 ? 11.079 -4.504 -15.219 1.00 91.44 86 PHE A N 1
ATOM 681 C CA . PHE A 1 86 ? 12.364 -4.029 -14.709 1.00 91.44 86 PHE A CA 1
ATOM 682 C C . PHE A 1 86 ? 13.497 -4.905 -15.242 1.00 91.44 86 PHE A C 1
ATOM 684 O O . PHE A 1 86 ? 13.511 -6.107 -14.985 1.00 91.44 86 PHE A O 1
ATOM 691 N N . ALA A 1 87 ? 14.471 -4.318 -15.942 1.00 90.31 87 ALA A N 1
ATOM 692 C CA . ALA A 1 87 ? 15.592 -5.070 -16.516 1.00 90.31 87 ALA A CA 1
ATOM 693 C C . ALA A 1 87 ? 16.384 -5.863 -15.458 1.00 90.31 87 ALA A C 1
ATOM 695 O O . ALA A 1 87 ? 16.769 -7.005 -15.692 1.00 90.31 87 ALA A O 1
ATOM 696 N N . ALA A 1 88 ? 16.578 -5.277 -14.272 1.00 90.56 88 ALA A N 1
ATOM 697 C CA . ALA A 1 88 ? 17.271 -5.917 -13.154 1.00 90.56 88 ALA A CA 1
ATOM 698 C C . ALA A 1 88 ? 16.423 -6.972 -12.413 1.00 90.56 88 ALA A C 1
ATOM 700 O O . ALA A 1 88 ? 16.966 -7.743 -11.622 1.00 90.56 88 ALA A O 1
ATOM 701 N N . HIS A 1 89 ? 15.108 -7.025 -12.660 1.00 92.00 89 HIS A N 1
ATOM 702 C CA . HIS A 1 89 ? 14.183 -7.945 -11.992 1.00 92.00 89 HIS A CA 1
ATOM 703 C C . HIS A 1 89 ? 13.252 -8.637 -13.004 1.00 92.00 89 HIS A C 1
ATOM 705 O O . HIS A 1 89 ? 12.054 -8.336 -13.055 1.00 92.00 89 HIS A O 1
ATOM 711 N N . PRO A 1 90 ? 13.775 -9.576 -13.819 1.00 92.12 90 PRO A N 1
ATOM 712 C CA . PRO A 1 90 ? 12.951 -10.362 -14.732 1.00 92.12 90 PRO A CA 1
ATOM 713 C C . PRO A 1 90 ? 11.809 -11.074 -13.992 1.00 92.12 90 PRO A C 1
ATOM 715 O O . PRO A 1 90 ? 12.017 -11.666 -12.935 1.00 92.12 90 PRO A O 1
ATOM 718 N N . GLY A 1 91 ? 10.598 -11.011 -14.549 1.00 93.88 91 GLY A N 1
ATOM 719 C CA . GLY A 1 91 ? 9.380 -11.561 -13.938 1.00 93.88 91 GLY A CA 1
ATOM 720 C C . GLY A 1 91 ? 8.603 -10.579 -13.054 1.00 93.88 91 GLY A C 1
ATOM 721 O O . GLY A 1 91 ? 7.440 -10.838 -12.754 1.00 93.88 91 GLY A O 1
ATOM 722 N N . LEU A 1 92 ? 9.186 -9.431 -12.688 1.00 94.06 92 LEU A N 1
ATOM 723 C CA . LEU A 1 92 ? 8.458 -8.360 -12.010 1.00 94.06 92 LEU A CA 1
ATOM 724 C C . LEU A 1 92 ? 7.707 -7.493 -13.029 1.00 94.06 92 LEU A C 1
ATOM 726 O O . LEU A 1 92 ? 8.322 -6.870 -13.899 1.00 94.06 92 LEU A O 1
ATOM 730 N N . VAL A 1 93 ? 6.383 -7.424 -12.879 1.00 93.50 93 VAL A N 1
ATOM 731 C CA . VAL A 1 93 ? 5.487 -6.616 -13.717 1.00 93.50 93 VAL A CA 1
ATOM 732 C C . VAL A 1 93 ? 4.707 -5.642 -12.841 1.00 93.50 93 VAL A C 1
ATOM 734 O O . VAL A 1 93 ? 4.200 -6.016 -11.785 1.00 93.50 93 VAL A O 1
ATOM 737 N N . PHE A 1 94 ? 4.594 -4.394 -13.286 1.00 92.06 94 PHE A N 1
ATOM 738 C CA . PHE A 1 94 ? 3.872 -3.341 -12.582 1.00 92.06 94 PHE A CA 1
ATOM 739 C C . PHE A 1 94 ? 2.844 -2.664 -13.495 1.00 92.06 94 PHE A C 1
ATOM 741 O O . PHE A 1 94 ? 3.169 -2.260 -14.611 1.00 92.06 94 PHE A O 1
ATOM 748 N N . LEU A 1 95 ? 1.604 -2.536 -13.015 1.00 92.44 95 LEU A N 1
ATOM 749 C CA . LEU A 1 95 ? 0.467 -1.985 -13.756 1.00 92.44 95 LEU A CA 1
ATOM 750 C C . LEU A 1 95 ? -0.167 -0.847 -12.933 1.00 92.44 95 LEU A C 1
ATOM 752 O O . LEU A 1 95 ? -1.044 -1.109 -12.101 1.00 92.44 95 LEU A O 1
ATOM 756 N N . PRO A 1 96 ? 0.276 0.415 -13.084 1.00 89.19 96 PRO A N 1
ATOM 757 C CA . PRO A 1 96 ? -0.310 1.509 -12.325 1.00 89.19 96 PRO A CA 1
ATOM 758 C C . PRO A 1 96 ? -1.741 1.764 -12.787 1.00 89.19 96 PRO A C 1
ATOM 760 O O . PRO A 1 96 ? -2.039 1.749 -13.979 1.00 89.19 96 PRO A O 1
ATOM 763 N N . GLY A 1 97 ? -2.626 2.027 -11.826 1.00 87.25 97 GLY A N 1
ATOM 764 C CA . GLY A 1 97 ? -4.012 2.384 -12.128 1.00 87.25 97 GLY A CA 1
ATOM 765 C C . GLY A 1 97 ? -4.817 1.267 -12.797 1.00 87.25 97 GLY A C 1
ATOM 766 O O . GLY A 1 97 ? -5.820 1.564 -13.433 1.00 87.25 97 GLY A O 1
ATOM 767 N N . ALA A 1 98 ? -4.419 -0.002 -12.638 1.00 91.62 98 ALA A N 1
ATOM 768 C CA . ALA A 1 98 ? -5.085 -1.147 -13.270 1.00 91.62 98 ALA A CA 1
ATOM 769 C C . ALA A 1 98 ? -6.571 -1.315 -12.909 1.00 91.62 98 ALA A C 1
ATOM 771 O O . ALA A 1 98 ? -7.300 -2.023 -13.598 1.00 91.62 98 ALA A O 1
ATOM 772 N N . LEU A 1 99 ? -7.019 -0.686 -11.822 1.00 92.94 99 LEU A N 1
ATOM 773 C CA . LEU A 1 99 ? -8.399 -0.725 -11.357 1.00 92.94 99 LEU A CA 1
ATOM 774 C C . LEU A 1 99 ? -9.033 0.656 -11.492 1.00 92.94 99 LEU A C 1
ATOM 776 O O . LEU A 1 99 ? -8.469 1.647 -11.022 1.00 92.94 99 LEU A O 1
ATOM 780 N N . SER A 1 100 ? -10.246 0.707 -12.041 1.00 92.88 100 SER A N 1
ATOM 781 C CA . SER A 1 100 ? -11.073 1.919 -12.019 1.00 92.88 100 SER A CA 1
ATOM 782 C C . SER A 1 100 ? -11.395 2.349 -10.583 1.00 92.88 100 SER A C 1
ATOM 784 O O . SER A 1 100 ? -11.406 1.533 -9.658 1.00 92.88 100 SER A O 1
ATOM 786 N N . SER A 1 101 ? -11.721 3.627 -10.383 1.00 95.19 101 SER A N 1
ATOM 787 C CA . SER A 1 101 ? -12.125 4.150 -9.069 1.00 95.19 101 SER A CA 1
ATOM 788 C C . SER A 1 101 ? -13.314 3.383 -8.476 1.00 95.19 101 SER A C 1
ATOM 790 O O . SER A 1 101 ? -13.326 3.090 -7.281 1.00 95.19 101 SER A O 1
ATOM 792 N N . THR A 1 102 ? -14.279 2.987 -9.309 1.00 97.69 102 THR A N 1
ATOM 793 C CA . THR A 1 102 ? -15.425 2.165 -8.900 1.00 97.69 102 THR A CA 1
ATOM 794 C C . THR A 1 102 ? -14.991 0.786 -8.408 1.00 97.69 102 THR A C 1
ATOM 796 O O . THR A 1 102 ? -15.411 0.370 -7.330 1.00 97.69 102 THR A O 1
ATOM 799 N N . GLN A 1 103 ? -14.111 0.094 -9.139 1.00 97.00 103 GLN A N 1
ATOM 800 C CA . GLN A 1 103 ? -13.589 -1.210 -8.711 1.00 97.00 103 GLN A CA 1
ATOM 801 C C . GLN A 1 103 ? -12.775 -1.098 -7.418 1.00 97.00 103 GLN A C 1
ATOM 803 O O . GLN A 1 103 ? -12.924 -1.933 -6.529 1.00 97.00 103 GLN A O 1
ATOM 808 N N . GLN A 1 104 ? -11.958 -0.049 -7.274 1.00 97.44 104 GLN A N 1
ATOM 809 C CA . GLN A 1 104 ? -11.208 0.208 -6.041 1.00 97.44 104 GLN A CA 1
ATOM 810 C C . GLN A 1 104 ? -12.149 0.386 -4.842 1.00 97.44 104 GLN A C 1
ATOM 812 O O . GLN A 1 104 ? -11.923 -0.217 -3.793 1.00 97.44 104 GLN A O 1
ATOM 817 N N . GLN A 1 105 ? -13.228 1.163 -4.993 1.00 98.06 105 GLN A N 1
ATOM 818 C CA . GLN A 1 105 ? -14.226 1.362 -3.935 1.00 98.06 105 GLN A CA 1
ATOM 819 C C . GLN A 1 105 ? -14.946 0.060 -3.569 1.00 98.06 105 GLN A C 1
ATOM 821 O O . GLN A 1 105 ? -15.074 -0.249 -2.385 1.00 98.06 105 GLN A O 1
ATOM 826 N N . GLN A 1 106 ? -15.371 -0.720 -4.567 1.00 98.25 106 GLN A N 1
ATOM 827 C CA . GLN A 1 106 ? -16.033 -2.011 -4.359 1.00 98.25 106 GLN A CA 1
ATOM 828 C C . GLN A 1 106 ? -15.128 -3.000 -3.620 1.00 98.25 106 GLN A C 1
ATOM 830 O O . GLN A 1 106 ? -15.541 -3.580 -2.620 1.00 98.25 106 GLN A O 1
ATOM 835 N N . LEU A 1 107 ? -13.878 -3.152 -4.064 1.00 98.19 107 LEU A N 1
ATOM 836 C CA . LEU A 1 107 ? -12.910 -4.047 -3.427 1.00 98.19 107 LEU A CA 1
ATOM 837 C C . LEU A 1 107 ? -12.534 -3.573 -2.022 1.00 98.19 107 LEU A C 1
ATOM 839 O O . LEU A 1 107 ? -12.404 -4.392 -1.117 1.00 98.19 107 LEU A O 1
ATOM 843 N N . THR A 1 108 ?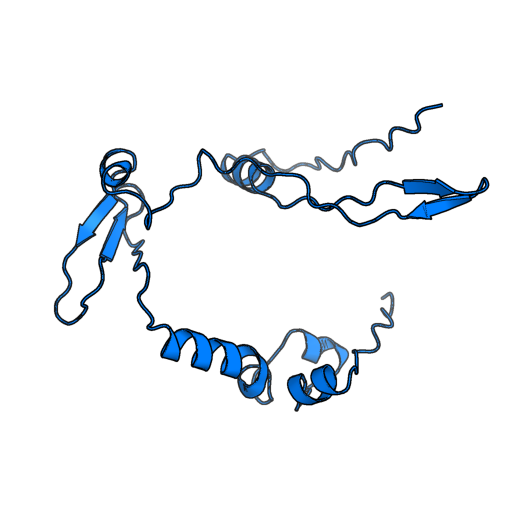 -12.415 -2.260 -1.811 1.00 97.25 108 THR A N 1
ATOM 844 C CA . THR A 1 108 ? -12.166 -1.698 -0.476 1.00 97.25 108 THR A CA 1
ATOM 845 C C . THR A 1 108 ? -13.325 -2.011 0.467 1.00 97.25 108 THR A C 1
ATOM 847 O O . THR A 1 108 ? -13.096 -2.506 1.570 1.00 97.25 108 THR A O 1
ATOM 850 N N . ALA A 1 109 ? -14.569 -1.793 0.034 1.00 97.00 109 ALA A N 1
ATOM 851 C CA . ALA A 1 109 ? -15.747 -2.147 0.820 1.00 97.00 109 ALA A CA 1
ATOM 852 C C . ALA A 1 109 ? -15.793 -3.654 1.126 1.00 97.00 109 ALA A C 1
ATOM 854 O O . ALA A 1 109 ? -15.911 -4.033 2.291 1.00 97.00 109 ALA A O 1
ATOM 855 N N . ALA A 1 110 ? -15.601 -4.509 0.119 1.00 97.19 110 ALA A N 1
ATOM 856 C CA . ALA A 1 110 ? -15.571 -5.960 0.297 1.00 97.19 110 ALA A CA 1
ATOM 857 C C . ALA A 1 110 ? -14.453 -6.403 1.258 1.00 97.19 110 ALA A C 1
ATOM 859 O O . ALA A 1 110 ? -14.674 -7.279 2.090 1.00 97.19 110 ALA A O 1
ATOM 860 N N . SER A 1 111 ? -13.282 -5.752 1.230 1.00 96.62 111 SER A N 1
ATOM 861 C CA . SER A 1 111 ? -12.168 -6.061 2.142 1.00 96.62 111 SER A CA 1
ATOM 862 C C . SER A 1 111 ? -12.465 -5.784 3.616 1.00 96.62 111 SER A C 1
ATOM 864 O O . SER A 1 111 ? -11.860 -6.401 4.490 1.00 96.62 111 SER A O 1
ATOM 866 N N . LEU A 1 112 ? -13.406 -4.882 3.896 1.00 94.56 112 LEU A N 1
ATOM 867 C CA . LEU A 1 112 ? -13.818 -4.524 5.252 1.00 94.56 112 LEU A CA 1
ATOM 868 C C . LEU A 1 112 ? -15.069 -5.282 5.701 1.00 94.56 112 LEU A C 1
ATOM 870 O O . LEU A 1 112 ? -15.225 -5.549 6.892 1.00 94.56 112 LEU A O 1
ATOM 874 N N . VAL A 1 113 ? -15.966 -5.597 4.763 1.00 95.00 113 VAL A N 1
ATOM 875 C CA . VAL A 1 113 ? -17.294 -6.144 5.060 1.00 95.00 113 VAL A CA 1
ATOM 876 C C . VAL A 1 113 ? -17.363 -7.644 4.823 1.00 95.00 113 VAL A C 1
ATOM 878 O O . VAL A 1 113 ? -17.867 -8.341 5.697 1.00 95.00 113 VAL A O 1
ATOM 881 N N . ASP A 1 114 ? -16.854 -8.136 3.692 1.00 95.12 114 ASP A N 1
ATOM 882 C CA . ASP A 1 114 ? -17.122 -9.489 3.188 1.00 95.12 114 ASP A CA 1
ATOM 883 C C . ASP A 1 114 ? -15.932 -10.433 3.365 1.00 95.12 114 ASP A C 1
ATOM 885 O O . ASP A 1 114 ? -16.077 -11.498 3.957 1.00 95.12 114 ASP A O 1
ATOM 889 N N . PHE A 1 115 ? -14.740 -10.038 2.910 1.00 95.75 115 PHE A N 1
ATOM 890 C CA . PHE A 1 115 ? -13.532 -10.871 2.963 1.00 95.75 115 PHE A CA 1
ATOM 891 C C . PHE A 1 115 ? -13.118 -11.320 4.370 1.00 95.75 115 PHE A C 1
ATOM 893 O O . PHE A 1 115 ? -12.576 -12.417 4.471 1.00 95.75 115 PHE A O 1
ATOM 900 N N . PRO A 1 116 ? -13.332 -10.542 5.452 1.00 94.38 116 PRO A N 1
ATOM 901 C CA . PRO A 1 116 ? -13.010 -11.015 6.791 1.00 94.38 116 PRO A CA 1
ATOM 902 C C . PRO A 1 116 ? -14.136 -11.846 7.424 1.00 94.38 116 PRO A C 1
ATOM 904 O O . PRO A 1 116 ? -13.942 -12.348 8.530 1.00 94.38 116 PRO A O 1
ATOM 907 N N . ASN A 1 117 ? -15.309 -11.982 6.784 1.00 93.38 117 ASN A N 1
ATOM 908 C CA . ASN A 1 117 ? -16.379 -12.815 7.332 1.00 93.38 117 ASN A CA 1
ATOM 909 C C . ASN A 1 117 ? -16.056 -14.308 7.164 1.00 93.38 117 ASN A C 1
ATOM 911 O O . ASN A 1 117 ? -15.506 -14.722 6.138 1.00 93.38 117 ASN A O 1
ATOM 915 N N . PRO A 1 118 ? -16.488 -15.151 8.118 1.00 93.69 118 PRO A N 1
ATOM 916 C CA . PRO A 1 118 ? -16.448 -16.599 7.952 1.00 93.69 118 PRO A CA 1
ATOM 917 C C . PRO A 1 118 ? -17.116 -17.030 6.628 1.00 93.69 118 PRO A C 1
ATOM 919 O O . PRO A 1 118 ? -18.153 -16.467 6.267 1.00 93.69 118 PRO A O 1
ATOM 922 N N . PRO A 1 119 ? -16.561 -18.018 5.898 1.00 93.81 119 PRO A N 1
ATOM 923 C CA . PRO A 1 119 ? -15.538 -18.978 6.330 1.00 93.81 119 PRO A CA 1
ATOM 924 C C . PRO A 1 119 ? -14.082 -18.516 6.129 1.00 93.81 119 PRO A C 1
ATOM 926 O O . PRO A 1 119 ? -13.168 -19.323 6.296 1.00 93.81 119 PRO A O 1
ATOM 929 N N . ALA A 1 120 ? -13.842 -17.262 5.737 1.00 93.94 120 ALA A N 1
ATOM 930 C CA . ALA A 1 120 ? -12.484 -16.759 5.584 1.00 93.94 120 ALA A CA 1
ATOM 931 C C . ALA A 1 120 ? -11.776 -16.667 6.941 1.00 93.94 120 ALA A C 1
ATOM 933 O O . ALA A 1 120 ? -12.352 -16.201 7.926 1.00 93.94 120 ALA A O 1
ATOM 934 N N . ARG A 1 121 ? -10.507 -17.088 6.968 1.00 92.62 121 ARG A N 1
ATOM 935 C CA . ARG A 1 121 ? -9.699 -17.094 8.186 1.00 92.62 121 ARG A CA 1
ATOM 936 C C . ARG A 1 121 ? -8.965 -15.780 8.380 1.00 92.62 121 ARG A C 1
ATOM 938 O O . ARG A 1 121 ? -8.253 -15.326 7.487 1.00 92.62 121 ARG A O 1
ATOM 945 N N . THR A 1 122 ? -9.094 -15.203 9.570 1.00 92.00 122 THR A N 1
ATOM 946 C CA . THR A 1 122 ? -8.379 -13.984 9.973 1.00 92.00 122 THR A CA 1
ATOM 947 C C . THR A 1 122 ? -7.454 -14.262 11.155 1.00 92.00 122 THR A C 1
ATOM 949 O O . THR A 1 122 ? -7.581 -15.271 11.848 1.00 92.00 122 THR A O 1
ATOM 952 N N . ASN A 1 123 ? -6.530 -13.343 11.437 1.00 90.81 123 ASN A N 1
ATOM 953 C CA . ASN A 1 123 ? -5.672 -13.417 12.623 1.00 90.81 123 ASN A CA 1
ATOM 954 C C . ASN A 1 123 ? -6.458 -13.383 13.950 1.00 90.81 123 ASN A C 1
ATOM 956 O O . ASN A 1 123 ? -5.917 -13.781 14.979 1.00 90.81 123 ASN A O 1
ATOM 960 N N . HIS A 1 124 ? -7.722 -12.944 13.949 1.00 88.19 124 HIS A N 1
ATOM 961 C CA . HIS A 1 124 ? -8.580 -12.965 15.136 1.00 88.19 124 HIS A CA 1
ATOM 962 C C . HIS A 1 124 ? -9.029 -14.375 15.536 1.00 88.19 124 HIS A C 1
ATOM 964 O O . HIS A 1 124 ? -9.321 -14.604 16.711 1.00 88.19 124 HIS A O 1
ATOM 970 N N . GLU A 1 125 ? -9.047 -15.327 14.599 1.00 89.50 125 GLU A N 1
ATOM 971 C CA . GLU A 1 125 ? -9.544 -16.679 14.870 1.00 89.50 125 GLU A CA 1
ATOM 972 C C . GLU A 1 125 ? -8.759 -17.408 15.950 1.00 89.50 125 GLU A C 1
ATOM 974 O O . GLU A 1 125 ? -9.347 -18.179 16.703 1.00 89.50 125 GLU A O 1
ATOM 979 N N . LEU A 1 126 ? -7.451 -17.150 16.044 1.00 88.19 126 LEU A N 1
ATOM 980 C CA . LEU A 1 126 ? -6.585 -17.810 17.018 1.00 88.19 126 LEU A CA 1
ATOM 981 C C . LEU A 1 126 ? -7.072 -17.595 18.458 1.00 88.19 126 LEU A C 1
ATOM 983 O O . LEU A 1 126 ? -6.961 -18.497 19.280 1.00 88.19 126 LEU A O 1
ATOM 987 N N . GLN A 1 127 ? -7.619 -16.413 18.753 1.00 88.56 127 GLN A N 1
ATOM 988 C CA . GLN A 1 127 ? -8.039 -16.038 20.102 1.00 88.56 127 GLN A CA 1
ATOM 989 C C . GLN A 1 127 ? -9.560 -16.095 20.297 1.00 88.56 127 GLN A C 1
ATOM 991 O O . GLN A 1 127 ? -10.019 -16.411 21.393 1.00 88.56 127 GLN A O 1
ATOM 996 N N . TYR A 1 128 ? -10.346 -15.782 19.263 1.00 88.31 128 TYR A N 1
ATOM 997 C CA . TYR A 1 128 ? -11.794 -15.579 19.396 1.00 88.31 128 TYR A CA 1
ATOM 998 C C . TYR A 1 128 ? -12.641 -16.553 18.566 1.00 88.31 128 TYR A C 1
ATOM 1000 O O . TYR A 1 128 ? -13.866 -16.526 18.666 1.00 88.31 128 TYR A O 1
ATOM 1008 N N . GLY A 1 129 ? -12.016 -17.408 17.750 1.00 89.88 129 GLY A N 1
ATOM 1009 C CA . GLY A 1 129 ? -12.721 -18.195 16.741 1.00 89.88 129 GLY A CA 1
ATOM 1010 C C . GLY A 1 129 ? -13.292 -17.332 15.601 1.00 89.88 129 GLY A C 1
ATOM 1011 O O . GLY A 1 129 ? -12.919 -16.164 15.455 1.00 89.88 129 GLY A O 1
ATOM 1012 N N . PRO A 1 130 ? -14.176 -17.894 14.756 1.00 91.38 130 PRO A N 1
ATOM 1013 C CA . PRO A 1 130 ? -14.779 -17.168 13.640 1.00 91.38 130 PRO A CA 1
ATOM 1014 C C . PRO A 1 130 ? -15.641 -15.994 14.128 1.00 91.38 130 PRO A C 1
ATOM 1016 O O . PRO A 1 130 ? -16.593 -16.186 14.885 1.00 91.38 130 PRO A O 1
ATOM 1019 N N . LEU A 1 131 ? -15.339 -14.779 13.663 1.00 90.75 131 LEU A N 1
ATOM 1020 C CA . LEU A 1 131 ? -16.049 -13.557 14.053 1.00 90.75 131 LEU A CA 1
ATOM 1021 C C . LEU A 1 131 ? -16.842 -12.973 12.873 1.00 90.75 131 LEU A C 1
ATOM 1023 O O . LEU A 1 131 ? -16.255 -12.310 12.017 1.00 90.75 131 LEU A O 1
ATOM 1027 N N . PRO A 1 132 ? -18.170 -13.172 12.807 1.00 93.00 132 PRO A N 1
ATOM 1028 C CA . PRO A 1 132 ? -18.994 -12.539 11.786 1.00 93.00 132 PRO A CA 1
ATOM 1029 C C . PRO A 1 132 ? -19.297 -11.074 12.126 1.00 93.00 132 PRO A C 1
ATOM 1031 O O . PRO A 1 132 ? -19.412 -10.689 13.291 1.00 93.00 132 PRO A O 1
ATOM 1034 N N . GLY A 1 133 ? -19.518 -10.253 11.098 1.00 92.62 133 GLY A N 1
ATOM 1035 C CA . GLY A 1 133 ? -20.092 -8.915 11.272 1.00 92.62 133 GLY A CA 1
ATOM 1036 C C . GLY A 1 133 ? -19.155 -7.892 11.919 1.00 92.62 133 GLY A C 1
ATOM 1037 O O . GLY A 1 133 ? -19.639 -6.921 12.507 1.00 92.62 133 GLY A O 1
ATOM 1038 N N . LEU A 1 134 ? -17.836 -8.074 11.784 1.00 92.62 134 LEU A N 1
ATOM 1039 C CA . LEU A 1 134 ? -16.810 -7.161 12.310 1.00 92.62 134 LEU A CA 1
ATOM 1040 C C . LEU A 1 134 ? -17.055 -5.702 11.901 1.00 92.62 134 LEU 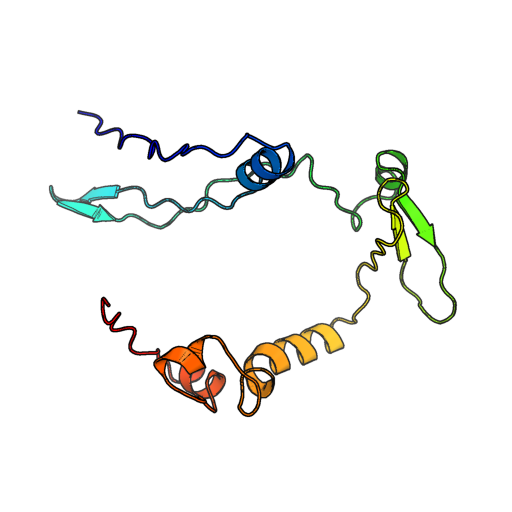A C 1
ATOM 1042 O O . LEU A 1 134 ? -16.956 -4.805 12.737 1.00 92.62 134 LEU A O 1
ATOM 1046 N N . TRP A 1 135 ? -17.457 -5.462 10.649 1.00 93.94 135 TRP A N 1
ATOM 1047 C CA . TRP A 1 135 ? -17.791 -4.119 10.174 1.00 93.94 135 TRP A CA 1
ATOM 1048 C C . TRP A 1 135 ? -18.956 -3.487 10.946 1.00 93.94 135 TRP A C 1
ATOM 1050 O O . TRP A 1 135 ? -18.847 -2.359 11.427 1.00 93.94 135 TRP A O 1
ATOM 1060 N N . ARG A 1 136 ? -20.058 -4.227 11.136 1.00 95.00 136 ARG A N 1
ATOM 1061 C CA . ARG A 1 136 ? -21.226 -3.745 11.893 1.00 95.00 136 ARG A CA 1
ATOM 1062 C C . ARG A 1 136 ? -20.861 -3.470 13.351 1.00 95.00 136 ARG A C 1
ATOM 1064 O O . ARG A 1 136 ? -21.296 -2.468 13.912 1.00 95.00 136 ARG A O 1
ATOM 1071 N N . ALA A 1 137 ? -20.050 -4.336 13.954 1.00 93.81 137 ALA A N 1
ATOM 1072 C CA . ALA A 1 137 ? -19.561 -4.145 15.314 1.00 93.81 137 ALA A CA 1
ATOM 1073 C C . ALA A 1 137 ? -18.712 -2.866 15.431 1.00 93.81 137 ALA A C 1
ATOM 1075 O O . ALA A 1 137 ? -18.937 -2.063 16.336 1.00 93.81 137 ALA A O 1
ATOM 1076 N N . ALA A 1 138 ? -17.804 -2.626 14.481 1.00 94.25 138 ALA A N 1
ATOM 1077 C CA . ALA A 1 138 ? -16.992 -1.412 14.438 1.00 94.25 138 ALA A CA 1
ATOM 1078 C C . ALA A 1 138 ? -17.847 -0.143 14.257 1.00 94.25 138 ALA A C 1
ATOM 1080 O O . ALA A 1 138 ? -17.623 0.848 14.951 1.00 94.25 138 ALA A O 1
ATOM 1081 N N . GLN A 1 139 ? -18.868 -0.179 13.392 1.00 96.44 139 GLN A N 1
ATOM 1082 C CA . GLN A 1 139 ? -19.833 0.920 13.238 1.00 96.44 139 GLN A CA 1
ATOM 1083 C C . GLN A 1 139 ? -20.615 1.205 14.529 1.00 96.44 139 GLN A C 1
ATOM 1085 O O . GLN A 1 139 ? -20.944 2.356 14.805 1.00 96.44 139 GLN A O 1
ATOM 1090 N N . ALA A 1 140 ? -20.870 0.177 15.343 1.00 97.00 140 ALA A N 1
ATOM 1091 C CA . ALA A 1 140 ? -21.481 0.308 16.665 1.00 97.00 140 ALA A CA 1
ATOM 1092 C C . ALA A 1 140 ? -20.489 0.754 17.764 1.00 97.00 140 ALA A C 1
ATOM 1094 O O . ALA A 1 140 ? -20.852 0.800 18.938 1.00 97.00 140 ALA A O 1
ATOM 1095 N N . GLY A 1 141 ? -19.237 1.070 17.414 1.00 94.50 141 GLY A N 1
ATOM 1096 C CA . GLY A 1 141 ? -18.200 1.479 18.364 1.00 94.50 141 GLY A CA 1
ATOM 1097 C C . GLY A 1 141 ? -17.670 0.339 19.238 1.00 94.50 141 GLY A C 1
ATOM 1098 O O . GLY A 1 141 ? -17.002 0.594 20.243 1.00 94.50 141 GLY A O 1
ATOM 1099 N N . LEU A 1 142 ? -17.962 -0.914 18.877 1.00 92.88 142 LEU A N 1
ATOM 1100 C CA . LEU A 1 142 ? -17.457 -2.079 19.589 1.00 92.88 142 LEU A CA 1
ATOM 1101 C C . LEU A 1 142 ? -15.989 -2.317 19.239 1.00 92.88 142 LEU A C 1
ATOM 1103 O O . LEU A 1 142 ? -15.520 -2.043 18.134 1.00 92.88 142 LEU A O 1
ATOM 1107 N N . LYS A 1 143 ? -15.262 -2.868 20.205 1.00 89.69 143 LYS A N 1
ATOM 1108 C CA . LYS A 1 143 ? -13.859 -3.250 20.075 1.00 89.69 143 LYS A CA 1
ATOM 1109 C C . LYS A 1 143 ? -13.666 -4.629 20.680 1.00 89.69 143 LYS A C 1
ATOM 1111 O O . LYS A 1 143 ? -14.352 -4.981 21.640 1.00 89.69 143 LYS A O 1
ATOM 1116 N N . LEU A 1 144 ? -12.720 -5.384 20.136 1.00 86.88 144 LEU A N 1
ATOM 1117 C CA . LEU A 1 144 ? -12.314 -6.647 20.740 1.00 86.88 144 LEU A CA 1
ATOM 1118 C C . LEU A 1 144 ? -11.747 -6.381 22.134 1.00 86.88 144 LEU A C 1
ATOM 1120 O O . LEU A 1 144 ? -10.981 -5.429 22.325 1.00 86.88 144 LEU A O 1
ATOM 1124 N N . ASN A 1 145 ? -12.127 -7.219 23.096 1.00 84.00 145 ASN A N 1
ATOM 1125 C CA . ASN A 1 145 ? -11.547 -7.170 24.426 1.00 84.00 145 ASN A CA 1
ATOM 1126 C C . ASN A 1 145 ? -10.157 -7.819 24.390 1.00 84.00 145 ASN A C 1
ATOM 1128 O O . ASN A 1 145 ? -10.021 -9.023 24.583 1.00 84.00 145 ASN A O 1
ATOM 1132 N N . TRP A 1 146 ? -9.143 -7.008 24.087 1.00 68.38 146 TRP A N 1
ATOM 1133 C CA . TRP A 1 146 ? -7.729 -7.385 24.090 1.00 68.38 146 TRP A CA 1
ATOM 1134 C C . TRP A 1 146 ? -7.201 -7.522 25.527 1.00 68.38 146 TRP A C 1
ATOM 1136 O O . TRP A 1 146 ? -6.278 -6.819 25.932 1.00 68.38 146 TRP A O 1
ATOM 1146 N N . ASP A 1 147 ? -7.771 -8.434 26.308 1.00 67.88 147 ASP A N 1
ATOM 1147 C CA . ASP A 1 147 ? -7.073 -8.939 27.485 1.00 67.88 147 ASP A CA 1
ATOM 1148 C C . ASP A 1 147 ? -6.007 -9.898 26.953 1.00 67.88 147 ASP A C 1
ATOM 1150 O O . ASP A 1 147 ? -6.290 -11.038 26.574 1.00 67.88 147 ASP A O 1
ATOM 1154 N N . ARG A 1 148 ? -4.782 -9.387 26.802 1.00 51.28 148 ARG A N 1
ATOM 1155 C CA . ARG A 1 148 ? -3.610 -10.203 26.491 1.00 51.28 148 ARG A CA 1
ATOM 1156 C C . ARG A 1 148 ? -3.488 -11.204 27.643 1.00 51.28 148 ARG A C 1
ATOM 1158 O O . ARG A 1 148 ? -3.138 -10.816 28.751 1.00 51.28 148 ARG A O 1
ATOM 1165 N N . ARG A 1 149 ? -3.880 -12.460 27.418 1.00 51.56 149 ARG A N 1
ATOM 1166 C CA . ARG A 1 149 ? -3.468 -13.543 28.310 1.00 51.56 149 ARG A CA 1
ATOM 1167 C C . ARG A 1 149 ? -1.974 -13.675 28.069 1.00 51.56 149 ARG A C 1
ATOM 1169 O O . ARG A 1 149 ? -1.565 -14.015 26.962 1.00 51.56 149 ARG A O 1
ATOM 1176 N N . ASP A 1 150 ? -1.195 -13.204 29.031 1.00 42.28 150 ASP A N 1
ATOM 1177 C CA . ASP A 1 150 ? 0.235 -13.451 29.056 1.00 42.28 150 ASP A CA 1
ATOM 1178 C C . ASP A 1 150 ? 0.400 -14.961 29.280 1.00 42.28 150 ASP A C 1
ATOM 1180 O O . ASP A 1 150 ? 0.122 -15.454 30.374 1.00 42.28 150 ASP A O 1
ATOM 1184 N N . ASP A 1 151 ? 0.749 -15.675 28.209 1.00 42.25 151 ASP A N 1
ATOM 1185 C CA . ASP A 1 151 ? 1.294 -17.033 28.256 1.00 42.25 151 ASP A CA 1
ATOM 1186 C C . ASP A 1 151 ? 2.829 -16.947 28.320 1.00 42.25 151 ASP A C 1
ATOM 1188 O O . ASP A 1 151 ? 3.405 -16.121 27.564 1.00 42.25 151 ASP A O 1
#